Protein AF-A0A0A8E3D6-F1 (afdb_monomer_lite)

Radius of gyration: 15.27 Å; chains: 1; bounding box: 38×36×38 Å

pLDDT: mean 89.7, std 14.02, range [37.25, 98.75]

Organism: NCBI:txid594679

Sequence (138 aa):
MLYDSGSADEALEEAKQKINKEFYGNPNYGCPRASIKDAKKVVSDFKKLPVTDEHIIDLMLCYIDELLGFIRRYGIGYDTNYPDSCSSMFESAVKLIQKNQLYHSYENVLKKLLRKADDSYVEDIEFIYDEYFGGKRL

Structure (mmCIF, N/CA/C/O backbone):
data_AF-A0A0A8E3D6-F1
#
_entry.id   AF-A0A0A8E3D6-F1
#
loop_
_atom_site.group_PDB
_atom_site.id
_atom_site.type_symbol
_atom_site.label_atom_id
_atom_site.label_alt_id
_atom_site.label_comp_id
_atom_site.label_asym_id
_atom_site.label_entity_id
_atom_site.label_seq_id
_atom_site.pdbx_PDB_ins_code
_atom_site.Cartn_x
_atom_site.Cartn_y
_atom_site.Cartn_z
_atom_site.occupancy
_atom_site.B_iso_or_equiv
_atom_site.auth_seq_id
_atom_site.auth_comp_id
_atom_site.auth_asym_id
_atom_site.auth_atom_id
_atom_site.pdbx_PDB_model_num
ATOM 1 N N . MET A 1 1 ? -16.066 15.491 20.211 1.00 42.00 1 MET A N 1
ATOM 2 C CA . MET A 1 1 ? -14.800 16.090 19.745 1.00 42.00 1 MET A CA 1
ATOM 3 C C . MET A 1 1 ? -14.702 15.735 18.272 1.00 42.00 1 MET A C 1
ATOM 5 O O . MET A 1 1 ? -14.458 14.580 17.960 1.00 42.00 1 MET A O 1
ATOM 9 N N . LEU A 1 2 ? -15.100 16.660 17.395 1.00 41.53 2 LEU A N 1
ATOM 10 C CA . LEU A 1 2 ? -15.065 16.474 15.944 1.00 41.53 2 LEU A CA 1
ATOM 11 C C . LEU A 1 2 ? -13.600 16.620 15.533 1.00 41.53 2 LEU A C 1
ATOM 13 O O . LEU A 1 2 ? -13.096 17.739 15.494 1.00 41.53 2 LEU A O 1
ATOM 17 N N . TYR A 1 3 ? -12.892 15.504 15.366 1.00 49.84 3 TYR A N 1
ATOM 18 C CA . TYR A 1 3 ? -11.594 15.557 14.705 1.00 49.84 3 TYR A CA 1
ATOM 19 C C . TYR A 1 3 ? -11.834 16.003 13.265 1.00 49.84 3 TYR A C 1
ATOM 21 O O . TYR A 1 3 ? -12.772 15.543 12.617 1.00 49.84 3 TYR A O 1
ATOM 29 N N . ASP A 1 4 ? -11.028 16.964 12.838 1.00 57.59 4 ASP A N 1
ATOM 30 C CA . ASP A 1 4 ? -11.065 17.605 11.534 1.00 57.59 4 ASP A CA 1
ATOM 31 C C . ASP A 1 4 ? -10.815 16.567 10.431 1.00 57.59 4 ASP A C 1
ATOM 33 O O . ASP A 1 4 ? -9.674 16.277 10.075 1.00 57.59 4 ASP A O 1
ATOM 37 N N . SER A 1 5 ? -11.889 15.950 9.932 1.00 55.81 5 SER A N 1
ATOM 38 C CA . SER A 1 5 ? -11.827 14.966 8.848 1.00 55.81 5 SER A CA 1
ATOM 39 C C . SER A 1 5 ? -11.203 15.562 7.583 1.00 55.81 5 SER A C 1
ATOM 41 O O . SER A 1 5 ? -10.553 14.838 6.839 1.00 55.81 5 SER A O 1
ATOM 43 N N . GLY A 1 6 ? -11.303 16.887 7.394 1.00 65.75 6 GLY A N 1
ATOM 44 C CA . GLY A 1 6 ? -10.650 17.594 6.292 1.00 65.75 6 GLY A CA 1
ATOM 45 C C . GLY A 1 6 ? -9.125 17.490 6.343 1.00 65.75 6 GLY A C 1
ATOM 46 O O . GLY A 1 6 ? -8.497 17.221 5.325 1.00 65.75 6 GLY A O 1
ATOM 47 N N . SER A 1 7 ? -8.521 17.587 7.531 1.00 86.00 7 SER A N 1
ATOM 48 C CA . SER A 1 7 ? -7.062 17.502 7.676 1.00 86.00 7 SER A CA 1
ATOM 49 C C . SER A 1 7 ? -6.503 16.098 7.401 1.00 86.00 7 SER A C 1
ATOM 51 O O . SER A 1 7 ? -5.393 15.976 6.879 1.00 86.00 7 SER A O 1
ATOM 53 N N . ALA A 1 8 ? -7.246 15.035 7.732 1.00 91.31 8 ALA A N 1
ATOM 54 C CA . ALA A 1 8 ? -6.806 13.656 7.501 1.00 91.31 8 ALA A CA 1
ATOM 55 C C . ALA A 1 8 ? -6.891 13.260 6.017 1.00 91.31 8 ALA A C 1
ATOM 57 O O . ALA A 1 8 ? -5.945 12.662 5.495 1.00 91.31 8 ALA A O 1
ATOM 58 N N . ASP A 1 9 ? -7.975 13.645 5.339 1.00 94.19 9 ASP A N 1
ATOM 59 C CA . ASP A 1 9 ? -8.157 13.421 3.902 1.00 94.19 9 ASP A CA 1
ATOM 60 C C . ASP A 1 9 ? -7.120 14.204 3.078 1.00 94.19 9 ASP A C 1
ATOM 62 O O . ASP A 1 9 ? -6.496 13.655 2.168 1.00 94.19 9 ASP A O 1
ATOM 66 N N . GLU A 1 10 ? -6.847 15.464 3.435 1.00 94.94 10 GLU A N 1
ATOM 67 C CA . GLU A 1 10 ? -5.788 16.261 2.800 1.00 94.94 10 GLU A CA 1
ATOM 68 C C . GLU A 1 10 ? -4.403 15.625 2.990 1.00 94.94 10 GLU A C 1
ATOM 70 O O . GLU A 1 10 ? -3.641 15.472 2.029 1.00 94.94 10 GLU A O 1
ATOM 75 N N . ALA A 1 11 ? -4.084 15.183 4.212 1.00 96.25 11 ALA A N 1
ATOM 76 C CA . ALA A 1 11 ? -2.826 14.499 4.496 1.00 96.25 11 ALA A CA 1
ATOM 77 C C . ALA 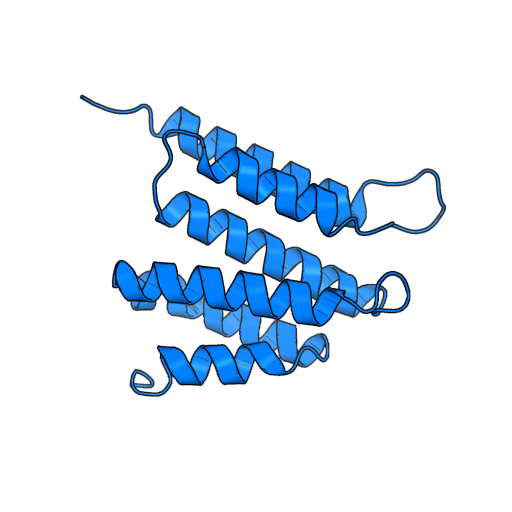A 1 11 ? -2.692 13.181 3.713 1.00 96.25 11 ALA A C 1
ATOM 79 O O . ALA A 1 11 ? -1.587 12.828 3.285 1.00 96.25 11 ALA A O 1
ATOM 80 N N . LEU A 1 12 ? -3.798 12.454 3.522 1.00 97.81 12 LEU A N 1
ATOM 81 C CA . LEU A 1 12 ? -3.836 11.226 2.733 1.00 97.81 12 LEU A CA 1
ATOM 82 C C . LEU A 1 12 ? -3.517 11.516 1.264 1.00 97.81 12 LEU A C 1
ATOM 84 O O . LEU A 1 12 ? -2.650 10.857 0.687 1.00 97.81 12 LEU A O 1
ATOM 88 N N . GLU A 1 13 ? -4.160 12.517 0.668 1.00 97.69 13 GLU A N 1
ATOM 89 C CA . GLU A 1 13 ? -3.915 12.888 -0.728 1.00 97.69 13 GLU A CA 1
ATOM 90 C C . GLU A 1 13 ? -2.482 13.386 -0.950 1.00 97.69 13 GLU A C 1
ATOM 92 O O . GLU A 1 13 ? -1.819 12.979 -1.910 1.00 97.69 13 GLU A O 1
ATOM 97 N N . GLU A 1 14 ? -1.930 14.172 -0.025 1.00 96.75 14 GLU A N 1
ATOM 98 C CA . GLU A 1 14 ? -0.512 14.531 -0.071 1.00 96.75 14 GLU A CA 1
ATOM 99 C C . GLU A 1 14 ? 0.411 13.308 0.006 1.00 96.75 14 GLU A C 1
ATOM 101 O O . GLU A 1 14 ? 1.437 13.250 -0.681 1.00 96.75 14 GLU A O 1
ATOM 106 N N . ALA A 1 15 ? 0.090 12.338 0.864 1.00 98.00 15 ALA A N 1
ATOM 107 C CA . ALA A 1 15 ? 0.881 11.125 1.016 1.00 98.00 15 ALA A CA 1
ATOM 108 C C . ALA A 1 15 ? 0.835 10.264 -0.257 1.00 98.00 15 ALA A C 1
ATOM 110 O O . ALA A 1 15 ? 1.887 9.806 -0.713 1.00 98.00 15 ALA A O 1
ATOM 111 N N . LYS A 1 16 ? -0.336 10.119 -0.892 1.00 98.06 16 LYS A N 1
ATOM 112 C CA . LYS A 1 16 ? -0.487 9.444 -2.194 1.00 98.06 16 LYS A CA 1
ATOM 113 C C . LYS A 1 16 ? 0.355 10.125 -3.276 1.00 98.06 16 LYS A C 1
ATOM 115 O O . LYS A 1 16 ? 1.093 9.458 -4.001 1.00 98.06 16 LYS A O 1
ATOM 120 N N . GLN A 1 17 ? 0.339 11.459 -3.337 1.00 95.94 17 GLN A N 1
ATOM 121 C CA . GLN A 1 17 ? 1.177 12.214 -4.277 1.00 95.94 17 GLN A CA 1
ATOM 122 C C . GLN A 1 17 ? 2.676 12.020 -4.023 1.00 95.94 17 GLN A C 1
ATOM 124 O O . GLN A 1 17 ? 3.453 11.934 -4.975 1.00 95.94 17 GLN A O 1
ATOM 129 N N . LYS A 1 18 ? 3.105 11.958 -2.755 1.00 95.12 18 LYS A N 1
ATOM 130 C CA . LYS A 1 18 ? 4.505 11.673 -2.398 1.00 95.12 18 LYS A CA 1
ATOM 131 C C . LYS A 1 18 ? 4.903 10.278 -2.886 1.00 95.12 18 LYS A C 1
ATOM 133 O O . LYS A 1 18 ? 5.909 10.165 -3.573 1.00 95.12 18 LYS A O 1
ATOM 138 N N . ILE A 1 19 ? 4.080 9.253 -2.646 1.00 95.88 19 ILE A N 1
ATOM 139 C CA . ILE A 1 19 ? 4.310 7.889 -3.158 1.00 95.88 19 ILE A CA 1
ATOM 140 C C . ILE A 1 19 ? 4.441 7.877 -4.685 1.00 95.88 19 ILE A C 1
ATOM 142 O O . ILE A 1 19 ? 5.402 7.318 -5.210 1.00 95.88 19 ILE A O 1
ATOM 146 N N . ASN A 1 20 ? 3.525 8.530 -5.405 1.00 93.50 20 ASN A N 1
ATOM 147 C CA . ASN A 1 20 ? 3.600 8.617 -6.863 1.00 93.50 20 ASN A CA 1
ATOM 148 C C . ASN A 1 20 ? 4.920 9.269 -7.326 1.00 93.50 20 ASN A C 1
ATOM 150 O O . ASN A 1 20 ? 5.596 8.754 -8.219 1.00 93.50 20 ASN A O 1
ATOM 154 N N . LYS A 1 21 ? 5.354 10.355 -6.674 1.00 91.25 21 LYS A N 1
ATOM 155 C CA . LYS A 1 21 ? 6.638 11.011 -6.974 1.00 91.25 21 LYS A CA 1
ATOM 156 C C . LYS A 1 21 ? 7.842 10.105 -6.717 1.00 91.25 21 LYS A C 1
ATOM 158 O O . LYS A 1 21 ? 8.767 10.132 -7.523 1.00 91.25 21 LYS A O 1
ATOM 163 N N . GLU A 1 22 ? 7.826 9.280 -5.673 1.00 91.12 22 GLU A N 1
ATOM 164 C CA . GLU A 1 22 ? 8.908 8.314 -5.422 1.00 91.12 22 GLU A CA 1
ATOM 165 C C . GLU A 1 22 ? 9.024 7.248 -6.521 1.00 91.12 22 GLU A C 1
ATOM 167 O O . GLU A 1 22 ? 10.107 6.704 -6.743 1.00 91.12 22 GLU A O 1
ATOM 172 N N . PHE A 1 23 ? 7.932 6.956 -7.234 1.00 88.81 23 PHE A N 1
ATOM 173 C CA . PHE A 1 23 ? 7.924 5.993 -8.336 1.00 88.81 23 PHE A CA 1
ATOM 174 C C . PHE A 1 23 ? 8.171 6.618 -9.714 1.00 88.81 23 PHE A C 1
ATOM 176 O O . PHE A 1 23 ? 8.796 5.973 -10.551 1.00 88.81 23 PHE A O 1
ATOM 183 N N . TYR A 1 24 ? 7.732 7.856 -9.969 1.00 87.06 24 TYR A N 1
ATOM 184 C CA . TYR A 1 24 ? 7.755 8.455 -11.318 1.00 87.06 24 TYR A CA 1
ATOM 185 C C . TYR A 1 24 ? 8.436 9.828 -11.410 1.00 87.06 24 TYR A C 1
ATOM 187 O O . TYR A 1 24 ? 8.678 10.327 -12.507 1.00 87.06 24 TYR A O 1
ATOM 195 N N . GLY A 1 25 ? 8.742 10.464 -10.282 1.00 74.69 25 GLY A N 1
ATOM 196 C CA . GLY A 1 25 ? 9.050 11.891 -10.189 1.00 74.69 25 GLY A CA 1
ATOM 197 C C . GLY A 1 25 ? 10.506 12.295 -10.409 1.00 74.69 25 GLY A C 1
ATOM 198 O O . GLY A 1 25 ? 10.837 13.435 -10.098 1.00 74.69 25 GLY A O 1
ATOM 199 N N . ASN A 1 26 ? 11.384 11.423 -10.923 1.00 65.75 26 ASN A N 1
ATOM 200 C CA . ASN A 1 26 ? 12.788 11.782 -11.155 1.00 65.75 26 ASN A CA 1
ATOM 201 C C . ASN A 1 26 ? 13.115 12.005 -12.647 1.00 65.75 26 ASN A C 1
ATOM 203 O O . ASN A 1 26 ? 13.567 11.079 -13.324 1.00 65.75 26 ASN A O 1
ATOM 207 N N . PRO A 1 27 ? 12.928 13.232 -13.172 1.00 56.47 27 PRO A N 1
ATOM 208 C CA . PRO A 1 27 ? 13.236 13.564 -14.562 1.00 56.47 27 PRO A CA 1
ATOM 209 C C . PRO A 1 27 ? 14.743 13.654 -14.849 1.00 56.47 27 PRO A C 1
ATOM 211 O O . PRO A 1 27 ? 15.142 13.626 -16.010 1.00 56.47 27 PRO A O 1
ATOM 214 N N . ASN A 1 28 ? 15.595 13.739 -13.819 1.00 54.06 28 ASN A N 1
ATOM 215 C CA . ASN A 1 28 ? 17.019 14.051 -13.984 1.00 54.06 28 ASN A CA 1
ATOM 216 C C . ASN A 1 28 ? 17.876 12.864 -14.449 1.00 54.06 28 ASN A C 1
ATOM 218 O O . ASN A 1 28 ? 19.018 13.072 -14.847 1.00 54.06 28 ASN A O 1
ATOM 222 N N . TYR A 1 29 ? 17.352 11.635 -14.422 1.00 54.00 29 TYR A N 1
ATOM 223 C CA . TYR A 1 29 ? 18.130 10.434 -14.760 1.00 54.00 29 TYR A CA 1
ATOM 224 C C . TYR A 1 29 ? 17.689 9.733 -16.048 1.00 54.00 29 TYR A C 1
ATOM 226 O O . TYR A 1 29 ? 18.161 8.635 -16.328 1.00 54.00 29 TYR A O 1
ATOM 234 N N . GLY A 1 30 ? 16.781 10.317 -16.839 1.00 55.50 30 GLY A N 1
ATOM 235 C CA . GLY A 1 30 ? 16.267 9.684 -18.067 1.00 55.50 30 GLY A CA 1
ATOM 236 C C . GLY A 1 30 ? 15.495 8.370 -17.840 1.00 55.50 30 GLY A C 1
ATOM 237 O O . GLY A 1 30 ? 14.976 7.792 -18.790 1.00 55.50 30 GLY A O 1
ATOM 238 N N . CYS A 1 31 ? 15.388 7.915 -16.588 1.00 57.16 31 CYS A N 1
ATOM 239 C CA . CYS A 1 31 ? 14.606 6.778 -16.128 1.00 57.16 31 CYS A CA 1
ATOM 240 C C . CYS A 1 31 ? 14.096 7.049 -14.708 1.00 57.16 31 CYS A C 1
ATOM 242 O O . CYS A 1 31 ? 14.856 7.550 -13.872 1.00 57.16 31 CYS A O 1
ATOM 244 N N . PRO A 1 32 ? 12.837 6.699 -14.407 1.00 67.31 32 PRO A N 1
ATOM 245 C CA . PRO A 1 32 ? 12.323 6.793 -13.054 1.00 67.31 32 PRO A CA 1
ATOM 246 C C . PRO A 1 32 ? 13.034 5.770 -12.160 1.00 67.31 32 PRO A C 1
ATOM 248 O O . PRO A 1 32 ? 13.101 4.585 -12.478 1.00 67.31 32 PRO A O 1
ATOM 251 N N . ARG A 1 33 ? 13.584 6.229 -11.032 1.00 67.50 33 ARG A N 1
ATOM 252 C CA . ARG A 1 33 ? 14.138 5.347 -10.001 1.00 67.50 33 ARG A CA 1
ATOM 253 C C . ARG A 1 33 ? 13.111 5.204 -8.890 1.00 67.50 33 ARG A C 1
ATOM 255 O O . ARG A 1 33 ? 13.068 6.039 -7.996 1.00 67.50 33 ARG A O 1
ATOM 262 N N . ALA A 1 34 ? 12.321 4.139 -8.960 1.00 75.94 34 ALA A N 1
ATOM 263 C CA . ALA A 1 34 ? 11.397 3.760 -7.905 1.00 75.94 34 ALA A CA 1
ATOM 264 C C . ALA A 1 34 ? 12.144 3.508 -6.586 1.00 75.94 34 ALA A C 1
ATOM 266 O O . ALA A 1 34 ? 12.877 2.521 -6.463 1.00 75.94 34 ALA A O 1
ATOM 267 N N . SER A 1 35 ? 11.959 4.389 -5.599 1.00 87.69 35 SER A N 1
ATOM 268 C CA . SER A 1 35 ? 12.510 4.207 -4.252 1.00 87.69 35 SER A CA 1
ATOM 269 C C . SER A 1 35 ? 11.493 3.520 -3.340 1.00 87.69 35 SER A C 1
ATOM 271 O O . SER A 1 35 ? 10.661 4.169 -2.703 1.00 87.69 35 SER A O 1
ATOM 273 N N . ILE A 1 36 ? 11.580 2.186 -3.214 1.00 91.62 36 ILE A N 1
ATOM 274 C CA . ILE A 1 36 ? 10.771 1.425 -2.238 1.00 91.62 36 ILE A CA 1
ATOM 275 C C . ILE A 1 36 ? 10.943 2.000 -0.833 1.00 91.62 36 ILE A C 1
ATOM 277 O O . ILE A 1 36 ? 9.974 2.100 -0.081 1.00 91.62 36 ILE A O 1
ATOM 281 N N . LYS A 1 37 ? 12.184 2.338 -0.468 1.00 92.88 37 LYS A N 1
ATOM 282 C CA . LYS A 1 37 ? 12.538 2.811 0.869 1.00 92.88 37 LYS A CA 1
ATOM 283 C C . LYS A 1 37 ? 11.800 4.102 1.206 1.00 92.88 37 LYS A C 1
ATOM 285 O O . LYS A 1 37 ? 11.197 4.187 2.275 1.00 92.88 37 LYS A O 1
ATOM 290 N N . ASP A 1 38 ? 11.830 5.075 0.303 1.00 93.38 38 ASP A N 1
ATOM 291 C CA . ASP A 1 38 ? 11.230 6.384 0.554 1.00 93.38 38 ASP A CA 1
ATOM 292 C C . ASP A 1 38 ? 9.702 6.302 0.486 1.00 93.38 38 ASP A C 1
ATOM 294 O O . ASP A 1 38 ? 9.022 6.798 1.384 1.00 93.38 38 ASP A O 1
ATOM 298 N N . ALA A 1 39 ? 9.148 5.531 -0.454 1.00 95.25 39 ALA A N 1
ATOM 299 C CA . ALA A 1 39 ? 7.710 5.274 -0.507 1.00 95.25 39 ALA A CA 1
ATOM 300 C C . ALA A 1 39 ? 7.192 4.543 0.756 1.00 95.25 39 ALA A C 1
ATOM 302 O O . ALA A 1 39 ? 6.162 4.919 1.319 1.00 95.25 39 ALA A O 1
ATOM 303 N N . LYS A 1 40 ? 7.930 3.557 1.293 1.00 96.50 40 LYS A N 1
ATOM 304 C CA . LYS A 1 40 ? 7.608 2.912 2.586 1.00 96.50 40 LYS A CA 1
ATOM 305 C C . LYS A 1 40 ? 7.72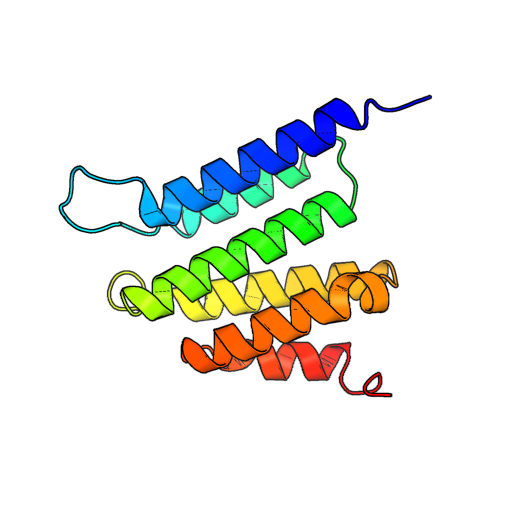0 3.872 3.767 1.00 96.50 40 LYS A C 1
ATOM 307 O O . LYS A 1 40 ? 6.960 3.755 4.735 1.00 96.50 40 LYS A O 1
ATOM 312 N N . LYS A 1 41 ? 8.663 4.815 3.711 1.00 97.00 41 LYS A N 1
ATOM 313 C CA . LYS A 1 41 ? 8.817 5.851 4.733 1.00 97.00 41 LYS A CA 1
ATOM 314 C C . LYS A 1 41 ? 7.599 6.771 4.765 1.00 97.00 41 LYS A C 1
ATOM 316 O O . LYS A 1 41 ? 7.125 7.057 5.859 1.00 97.00 41 LYS A O 1
ATOM 321 N N . VAL A 1 42 ? 7.045 7.148 3.608 1.00 97.94 42 VAL A N 1
ATOM 322 C CA . VAL A 1 42 ? 5.792 7.924 3.531 1.00 97.94 42 VAL A CA 1
ATOM 323 C C . VAL A 1 42 ? 4.664 7.205 4.276 1.00 97.94 42 VAL A C 1
ATOM 325 O O . VAL A 1 42 ? 4.049 7.800 5.158 1.00 97.94 42 VAL A O 1
ATOM 328 N N . VAL A 1 43 ? 4.451 5.910 4.011 1.00 98.12 43 VAL A N 1
ATOM 329 C CA . VAL A 1 43 ? 3.441 5.102 4.725 1.00 98.12 43 VAL A CA 1
ATOM 330 C C . VAL A 1 43 ? 3.716 5.062 6.233 1.00 98.12 43 VAL A C 1
ATOM 332 O O . VAL A 1 43 ? 2.808 5.228 7.046 1.00 98.12 43 VAL A O 1
ATOM 335 N N . SER A 1 44 ? 4.972 4.845 6.624 1.00 97.88 44 SER A N 1
ATOM 336 C CA . SER A 1 44 ? 5.365 4.726 8.034 1.00 97.88 44 SER A CA 1
ATOM 337 C C . SER A 1 44 ? 5.208 6.033 8.812 1.00 97.88 44 SER A C 1
ATOM 339 O O . SER A 1 44 ? 4.875 6.001 9.994 1.00 97.88 44 SER A O 1
ATOM 341 N N . ASP A 1 45 ? 5.457 7.175 8.175 1.00 97.75 45 ASP A N 1
ATOM 342 C CA . ASP A 1 45 ? 5.258 8.486 8.788 1.00 97.75 45 ASP A CA 1
ATOM 343 C C . ASP A 1 45 ? 3.779 8.865 8.841 1.00 97.75 45 ASP A C 1
ATOM 345 O O . ASP A 1 45 ? 3.330 9.379 9.863 1.00 97.75 45 ASP A O 1
ATOM 349 N N . PHE A 1 46 ? 3.006 8.539 7.802 1.00 97.50 46 PHE A N 1
ATOM 350 C CA . PHE A 1 46 ? 1.562 8.772 7.776 1.00 97.50 46 PHE A CA 1
ATOM 351 C C . PHE A 1 46 ? 0.836 8.046 8.916 1.00 97.50 46 PHE A C 1
ATOM 353 O O . PHE A 1 46 ? 0.001 8.638 9.592 1.00 97.50 46 PHE A O 1
ATOM 360 N N . LYS A 1 47 ? 1.236 6.804 9.225 1.00 96.25 47 LYS A N 1
ATOM 361 C CA . LYS A 1 47 ? 0.711 6.021 10.362 1.00 96.25 47 LYS A CA 1
ATOM 362 C C . LYS A 1 47 ? 0.894 6.683 11.738 1.00 96.25 47 LYS A C 1
ATOM 364 O O . LYS A 1 47 ? 0.286 6.231 12.701 1.00 96.25 47 LYS A O 1
ATOM 369 N N . LYS A 1 48 ? 1.755 7.700 11.864 1.00 95.56 48 LYS A N 1
ATOM 370 C CA . LYS A 1 48 ? 1.991 8.432 13.125 1.00 95.56 48 LYS A CA 1
ATOM 371 C C . LYS A 1 48 ? 1.037 9.615 13.310 1.00 95.56 48 LYS A C 1
ATOM 373 O O . LYS A 1 48 ? 1.018 10.208 14.386 1.00 95.56 48 LYS A O 1
ATOM 378 N N . LEU A 1 49 ? 0.308 9.994 12.263 1.00 94.69 49 LEU A N 1
ATOM 379 C CA . LEU A 1 49 ? -0.668 11.077 12.293 1.00 94.69 49 LEU A CA 1
ATOM 380 C C . LEU A 1 49 ? -1.967 10.612 12.977 1.00 94.69 49 LEU A C 1
ATOM 382 O O . LEU A 1 49 ? -2.211 9.407 13.066 1.00 94.69 49 LEU A O 1
ATOM 386 N N . PRO A 1 50 ? -2.820 11.535 13.459 1.00 94.06 50 PRO A N 1
ATOM 387 C CA . PRO A 1 50 ? -4.134 11.199 14.006 1.00 94.06 50 PRO A CA 1
ATOM 388 C C . PRO A 1 50 ? -5.127 10.833 12.883 1.00 94.06 50 PRO A C 1
ATOM 390 O O . PRO A 1 50 ? -6.069 11.572 12.611 1.00 94.06 50 PRO A O 1
ATOM 393 N N . VAL A 1 51 ? -4.894 9.705 12.211 1.00 95.12 51 VAL A N 1
ATOM 394 C CA . VAL A 1 51 ? -5.682 9.187 11.078 1.00 95.12 51 VAL A CA 1
ATOM 395 C C . VAL A 1 51 ? -6.364 7.868 11.447 1.00 95.12 51 VAL A C 1
ATOM 397 O O . VAL A 1 51 ? -5.981 7.222 12.423 1.00 95.12 51 VAL A O 1
ATOM 400 N N . THR A 1 52 ? -7.384 7.460 10.689 1.00 96.62 52 THR A N 1
ATOM 401 C CA . THR A 1 52 ? -8.069 6.175 10.922 1.00 96.62 52 THR A CA 1
ATOM 402 C C . THR A 1 52 ? -7.366 5.015 10.214 1.00 96.62 52 THR A C 1
ATOM 404 O O . THR A 1 52 ? -6.547 5.220 9.313 1.00 96.62 52 THR A O 1
ATOM 407 N N . ASP A 1 53 ? -7.717 3.782 10.589 1.00 97.38 53 ASP A N 1
ATOM 408 C CA . ASP A 1 53 ? -7.209 2.580 9.923 1.00 97.38 53 ASP A CA 1
ATOM 409 C C . ASP A 1 53 ? -7.595 2.551 8.431 1.00 97.38 53 ASP A C 1
ATOM 411 O O . ASP A 1 53 ? -6.793 2.110 7.614 1.00 97.38 53 ASP A O 1
ATOM 415 N N . GLU A 1 54 ? -8.763 3.072 8.045 1.00 97.94 54 GLU A N 1
ATOM 416 C CA . GLU A 1 54 ? -9.184 3.220 6.644 1.00 97.94 54 GLU A CA 1
ATOM 417 C C . GLU A 1 54 ? -8.235 4.114 5.841 1.00 97.94 54 GLU A C 1
ATOM 419 O O . GLU A 1 54 ? -7.778 3.699 4.780 1.00 97.94 54 GLU A O 1
ATOM 424 N N . HIS A 1 55 ? -7.847 5.280 6.370 1.00 98.31 55 HIS A N 1
ATOM 425 C CA . HIS A 1 55 ? -6.865 6.147 5.705 1.00 98.31 55 HIS A CA 1
ATOM 426 C C . HIS A 1 55 ? -5.524 5.425 5.505 1.00 98.31 55 HIS A C 1
ATOM 428 O O . HIS A 1 55 ? -4.859 5.570 4.477 1.00 98.31 55 HIS A O 1
ATOM 434 N N . ILE A 1 56 ? -5.107 4.634 6.499 1.00 98.56 56 ILE A N 1
ATOM 435 C CA . ILE A 1 56 ? -3.878 3.841 6.425 1.00 98.56 56 ILE A CA 1
ATOM 436 C C . ILE A 1 56 ? -4.006 2.748 5.356 1.00 98.56 56 ILE A C 1
ATOM 438 O O . ILE A 1 56 ? -3.075 2.573 4.565 1.00 98.56 56 ILE A O 1
ATOM 442 N N . ILE A 1 57 ? -5.134 2.031 5.315 1.00 98.69 57 ILE A N 1
ATOM 443 C CA . ILE A 1 57 ? -5.424 1.015 4.294 1.00 98.69 57 ILE A CA 1
ATOM 444 C C . ILE A 1 57 ? -5.371 1.658 2.908 1.00 98.69 57 ILE A C 1
ATOM 446 O O . ILE A 1 57 ? -4.634 1.168 2.056 1.00 98.69 57 ILE A O 1
ATOM 450 N N . ASP A 1 58 ? -6.059 2.779 2.696 1.00 98.62 58 ASP A N 1
ATOM 451 C CA . ASP A 1 58 ? -6.084 3.489 1.415 1.00 98.62 58 ASP A CA 1
ATOM 452 C C . ASP A 1 58 ? -4.685 3.871 0.930 1.00 98.62 58 ASP A C 1
ATOM 454 O O . ASP A 1 58 ? -4.351 3.681 -0.245 1.00 98.62 58 ASP A O 1
ATOM 458 N N . LEU A 1 59 ? -3.829 4.365 1.827 1.00 98.69 59 LEU A N 1
ATOM 459 C CA . LEU A 1 59 ? -2.456 4.706 1.469 1.00 98.69 59 LEU A CA 1
ATOM 460 C C . LEU A 1 59 ? -1.622 3.462 1.126 1.00 98.69 59 LEU A C 1
ATOM 462 O O . LEU A 1 59 ? -0.820 3.492 0.191 1.00 98.69 59 LEU A O 1
ATOM 466 N N . MET A 1 60 ? -1.809 2.359 1.855 1.00 98.75 60 MET A N 1
ATOM 467 C CA . MET A 1 60 ? -1.121 1.091 1.587 1.00 98.75 60 MET A CA 1
ATOM 468 C C . MET A 1 60 ? -1.573 0.468 0.261 1.00 98.75 60 MET A C 1
ATOM 470 O O . MET A 1 60 ? -0.736 -0.012 -0.502 1.00 98.75 60 MET A O 1
ATOM 474 N N . LEU A 1 61 ? -2.867 0.520 -0.058 1.00 98.69 61 LEU A N 1
ATOM 475 C CA . LEU A 1 61 ? -3.395 0.062 -1.344 1.00 98.69 61 LEU A CA 1
ATOM 476 C C . LEU A 1 61 ? -2.933 0.964 -2.498 1.00 98.69 61 LEU A C 1
ATOM 478 O O . LEU A 1 61 ? -2.618 0.451 -3.570 1.00 98.69 61 LEU A O 1
ATOM 482 N N . CYS A 1 62 ? -2.803 2.277 -2.277 1.00 98.44 62 CYS A N 1
ATOM 483 C CA . CYS A 1 62 ? -2.202 3.195 -3.249 1.00 98.44 62 CYS A CA 1
ATOM 484 C C . CYS A 1 62 ? -0.725 2.867 -3.513 1.00 98.44 62 CYS A C 1
ATOM 486 O O . CYS A 1 62 ? -0.328 2.771 -4.672 1.00 98.44 62 CYS A O 1
ATOM 488 N N . TYR A 1 63 ? 0.070 2.617 -2.466 1.00 98.38 63 TYR A N 1
ATOM 489 C CA . TYR A 1 63 ? 1.455 2.147 -2.605 1.00 98.38 63 TYR A CA 1
ATOM 490 C C . TYR A 1 63 ? 1.554 0.925 -3.525 1.00 98.38 63 TYR A C 1
ATOM 492 O O . TYR A 1 63 ? 2.402 0.880 -4.416 1.00 98.38 63 TYR A O 1
ATOM 500 N N . ILE A 1 64 ? 0.676 -0.057 -3.313 1.00 98.06 64 ILE A N 1
ATOM 501 C CA . ILE A 1 64 ? 0.634 -1.302 -4.085 1.00 98.06 64 ILE A CA 1
ATOM 502 C C . ILE A 1 64 ? 0.227 -1.023 -5.534 1.00 98.06 64 ILE A C 1
ATOM 504 O O . ILE A 1 64 ? 0.910 -1.488 -6.444 1.00 98.06 64 ILE A O 1
ATOM 508 N N . ASP A 1 65 ? -0.840 -0.246 -5.761 1.00 98.06 65 ASP A N 1
ATOM 509 C CA . ASP A 1 65 ? -1.303 0.098 -7.114 1.00 98.06 65 ASP A CA 1
ATOM 510 C C . ASP A 1 65 ? -0.180 0.789 -7.905 1.00 98.06 65 ASP A C 1
ATOM 512 O O . ASP A 1 65 ? 0.105 0.414 -9.047 1.00 98.06 65 ASP A O 1
ATOM 516 N N . GLU A 1 66 ? 0.517 1.749 -7.295 1.00 96.25 66 GLU A N 1
ATOM 517 C CA . GLU A 1 66 ? 1.611 2.471 -7.948 1.00 96.25 66 GLU A CA 1
ATOM 518 C C . GLU A 1 66 ? 2.817 1.574 -8.239 1.00 96.25 66 GLU A C 1
ATOM 520 O O . GLU A 1 66 ? 3.347 1.612 -9.352 1.00 96.25 66 GLU A O 1
ATOM 525 N N . LEU A 1 67 ? 3.205 0.714 -7.293 1.00 95.69 67 LEU A N 1
ATOM 526 C CA . LEU A 1 67 ? 4.319 -0.215 -7.472 1.00 95.69 67 LEU A CA 1
ATOM 527 C C . LEU A 1 67 ? 4.035 -1.252 -8.567 1.00 95.69 67 LEU A C 1
ATOM 529 O O . LEU A 1 67 ? 4.878 -1.467 -9.435 1.00 95.69 67 LEU A O 1
ATOM 533 N N . LEU A 1 68 ? 2.839 -1.843 -8.593 1.00 96.44 68 LEU A N 1
ATOM 534 C CA . LEU A 1 68 ? 2.428 -2.754 -9.668 1.00 96.44 68 LEU A CA 1
ATOM 535 C C . LEU A 1 68 ? 2.426 -2.041 -11.027 1.00 96.44 68 LEU A C 1
ATOM 537 O O . LEU A 1 68 ? 2.916 -2.568 -12.021 1.00 96.44 68 LEU A O 1
ATOM 541 N N . GLY A 1 69 ? 1.932 -0.798 -11.073 1.00 95.12 69 GLY A N 1
ATOM 542 C CA . GLY A 1 69 ? 1.982 0.026 -12.285 1.00 95.12 69 GLY A CA 1
ATOM 543 C C . GLY A 1 69 ? 3.409 0.271 -12.775 1.00 95.12 69 GLY A C 1
ATOM 544 O O . GLY A 1 69 ? 3.671 0.190 -13.979 1.00 95.12 69 GLY A O 1
ATOM 545 N N . PHE A 1 70 ? 4.331 0.514 -11.845 1.00 93.25 70 PHE A N 1
ATOM 546 C CA . PHE A 1 70 ? 5.745 0.690 -12.139 1.00 93.25 70 PHE A CA 1
ATOM 547 C C . PHE A 1 70 ? 6.366 -0.598 -12.692 1.00 93.25 70 PHE A C 1
ATOM 549 O O . PHE A 1 70 ? 6.960 -0.558 -13.770 1.00 93.25 70 PHE A O 1
ATOM 556 N N . ILE A 1 71 ? 6.177 -1.738 -12.015 1.00 93.50 71 ILE A N 1
ATOM 557 C CA . ILE A 1 71 ? 6.700 -3.047 -12.444 1.00 93.50 71 ILE A CA 1
ATOM 558 C C . ILE A 1 71 ? 6.173 -3.402 -13.834 1.00 93.50 71 ILE A C 1
ATOM 560 O O . ILE A 1 71 ? 6.952 -3.748 -14.717 1.00 93.50 71 ILE A O 1
ATOM 564 N N . ARG A 1 72 ? 4.868 -3.248 -14.075 1.00 93.62 72 ARG A N 1
ATOM 565 C CA . ARG A 1 72 ? 4.274 -3.505 -15.392 1.00 93.62 72 ARG A CA 1
ATOM 566 C C . ARG A 1 72 ? 4.915 -2.668 -16.499 1.00 93.62 72 ARG A C 1
ATOM 568 O O . ARG A 1 72 ? 5.048 -3.133 -17.628 1.00 93.62 72 ARG A O 1
ATOM 575 N N . ARG A 1 73 ? 5.262 -1.412 -16.206 1.00 92.06 73 ARG A N 1
ATOM 576 C CA . ARG A 1 73 ? 5.763 -0.462 -17.207 1.00 92.06 73 ARG A CA 1
ATOM 577 C C . ARG A 1 73 ? 7.267 -0.567 -17.446 1.00 92.06 73 ARG A C 1
ATOM 579 O O . ARG A 1 73 ? 7.704 -0.387 -18.579 1.00 92.06 73 ARG A O 1
ATOM 586 N N . TYR A 1 74 ? 8.041 -0.797 -16.393 1.00 89.44 74 TYR A N 1
ATOM 587 C CA . TYR A 1 74 ? 9.503 -0.694 -16.414 1.00 89.44 74 TYR A CA 1
ATOM 588 C C . TYR A 1 74 ? 10.211 -2.003 -16.042 1.00 89.44 74 TYR A C 1
ATOM 590 O O . TYR A 1 74 ? 11.433 -2.094 -16.151 1.00 89.44 74 TYR A O 1
ATOM 598 N N . GLY A 1 75 ? 9.458 -3.022 -15.634 1.00 89.00 75 GLY A N 1
ATOM 599 C CA . GLY A 1 75 ? 9.983 -4.280 -15.123 1.00 89.00 75 GLY A CA 1
ATOM 600 C C . GLY A 1 75 ? 10.617 -4.147 -13.738 1.00 89.00 75 GLY A C 1
ATOM 601 O O . GLY A 1 75 ? 10.589 -3.096 -13.095 1.00 89.00 75 GLY A O 1
ATOM 602 N N . ILE A 1 76 ? 11.231 -5.241 -13.288 1.00 87.62 76 ILE A N 1
ATOM 603 C CA . ILE A 1 76 ? 11.900 -5.338 -11.981 1.00 87.62 76 ILE A CA 1
ATOM 604 C C . ILE A 1 76 ? 13.409 -5.051 -12.025 1.00 87.62 76 ILE A C 1
ATOM 606 O O . ILE A 1 76 ? 14.091 -5.168 -11.015 1.00 87.62 76 ILE A O 1
ATOM 610 N N . GLY A 1 77 ? 13.957 -4.676 -13.186 1.00 83.25 77 GLY A N 1
ATOM 611 C CA . GLY A 1 77 ? 15.409 -4.561 -13.393 1.00 83.25 77 GLY A CA 1
ATOM 612 C C . GLY A 1 77 ? 16.113 -3.501 -12.534 1.00 83.25 77 GLY A C 1
ATOM 613 O O . GLY A 1 77 ? 17.335 -3.528 -12.421 1.00 83.25 77 GLY A O 1
ATOM 614 N N . TYR A 1 78 ? 15.361 -2.581 -11.924 1.00 82.44 78 TYR A N 1
ATOM 615 C CA . TYR A 1 78 ? 15.895 -1.532 -11.048 1.00 82.44 78 TYR A CA 1
ATOM 616 C C . TYR A 1 78 ? 16.027 -1.966 -9.584 1.00 82.44 78 TYR A C 1
A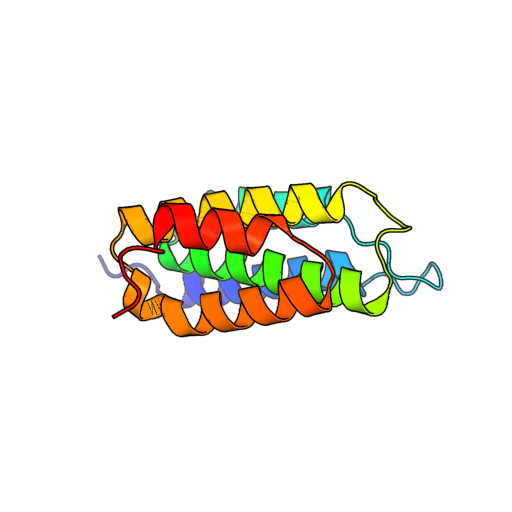TOM 618 O O . TYR A 1 78 ? 16.913 -1.470 -8.887 1.00 82.44 78 TYR A O 1
ATOM 626 N N . ASP A 1 79 ? 15.161 -2.870 -9.123 1.00 87.88 79 ASP A N 1
ATOM 627 C CA . ASP A 1 79 ? 15.187 -3.434 -7.775 1.00 87.88 79 ASP A CA 1
ATOM 628 C C . ASP A 1 79 ? 14.412 -4.758 -7.769 1.00 87.88 79 ASP A C 1
ATOM 630 O O . ASP A 1 79 ? 13.193 -4.800 -7.947 1.00 87.88 79 ASP A O 1
ATOM 634 N N . THR A 1 80 ? 15.115 -5.864 -7.540 1.00 90.31 80 THR A N 1
ATOM 635 C CA . THR A 1 80 ? 14.493 -7.193 -7.493 1.00 90.31 80 THR A CA 1
ATOM 636 C C . THR A 1 80 ? 13.593 -7.380 -6.274 1.00 90.31 80 THR A C 1
ATOM 638 O O . THR A 1 80 ? 12.837 -8.341 -6.242 1.00 90.31 80 THR A O 1
ATOM 641 N N . ASN A 1 81 ? 13.633 -6.473 -5.290 1.00 92.81 81 ASN A N 1
ATOM 642 C CA . ASN A 1 81 ? 12.780 -6.533 -4.101 1.00 92.81 81 ASN A CA 1
ATOM 643 C C . ASN A 1 81 ? 11.374 -5.951 -4.334 1.00 92.81 81 ASN A C 1
ATOM 645 O O . ASN A 1 81 ? 10.579 -5.903 -3.391 1.00 92.81 81 ASN A O 1
ATOM 649 N N . TYR A 1 82 ? 11.046 -5.458 -5.538 1.00 93.81 82 TYR A N 1
ATOM 650 C CA . TYR A 1 82 ? 9.709 -4.921 -5.817 1.00 93.81 82 TYR A CA 1
ATOM 651 C C . TYR A 1 82 ? 8.573 -5.918 -5.511 1.00 93.81 82 TYR A C 1
ATOM 653 O O . TYR A 1 82 ? 7.641 -5.497 -4.819 1.00 93.81 82 TYR A O 1
ATOM 661 N N . PRO A 1 83 ? 8.627 -7.202 -5.926 1.00 94.56 83 PRO A N 1
ATOM 662 C CA . PRO A 1 83 ? 7.583 -8.178 -5.604 1.00 94.56 83 PRO A CA 1
ATOM 663 C C . PRO A 1 83 ? 7.412 -8.374 -4.092 1.00 94.56 83 PRO A C 1
ATOM 665 O O . PRO A 1 83 ? 6.344 -8.074 -3.570 1.00 94.56 83 PRO A O 1
ATOM 668 N N . ASP A 1 84 ? 8.477 -8.713 -3.357 1.00 95.75 84 ASP A N 1
ATOM 669 C CA . ASP A 1 84 ? 8.433 -8.915 -1.896 1.00 95.75 84 ASP A CA 1
ATOM 670 C C . ASP A 1 84 ? 7.891 -7.687 -1.149 1.00 95.75 84 ASP A C 1
ATOM 672 O O . ASP A 1 84 ? 7.141 -7.765 -0.166 1.00 95.75 84 ASP A O 1
ATOM 676 N N . SER A 1 85 ? 8.274 -6.500 -1.619 1.00 96.06 85 SER A N 1
ATOM 677 C CA . SER A 1 85 ? 7.801 -5.235 -1.075 1.00 96.06 85 SER A CA 1
ATOM 678 C C . SER A 1 85 ? 6.306 -5.011 -1.315 1.00 96.06 85 SER A C 1
ATOM 680 O O . SER A 1 85 ? 5.626 -4.455 -0.450 1.00 96.06 85 SER A O 1
ATOM 682 N N . CYS A 1 86 ? 5.805 -5.440 -2.472 1.00 96.31 86 CYS A N 1
ATOM 683 C CA . CYS A 1 86 ? 4.393 -5.423 -2.822 1.00 96.31 86 CYS A CA 1
ATOM 684 C C . CYS A 1 86 ? 3.607 -6.410 -1.942 1.00 96.31 86 CYS A C 1
ATOM 686 O O . CYS A 1 86 ? 2.679 -5.990 -1.245 1.00 96.31 86 CYS A O 1
ATOM 688 N N . SER A 1 87 ? 4.046 -7.672 -1.886 1.00 96.62 87 SER A N 1
ATOM 689 C CA . SER A 1 87 ? 3.418 -8.764 -1.128 1.00 96.62 87 SER A CA 1
ATOM 690 C C . SER A 1 87 ? 3.311 -8.439 0.363 1.00 96.62 87 SER A C 1
ATOM 692 O O . SER A 1 87 ? 2.229 -8.500 0.943 1.00 96.62 87 SER A O 1
ATOM 694 N N . SER A 1 88 ? 4.401 -7.978 0.983 1.00 97.69 88 SER A N 1
ATOM 695 C CA . SER A 1 88 ? 4.415 -7.621 2.413 1.00 97.69 88 SER A CA 1
ATOM 696 C C . SER A 1 88 ? 3.514 -6.426 2.762 1.00 97.69 88 SER A C 1
ATOM 698 O O . SER A 1 88 ? 2.881 -6.405 3.827 1.00 97.69 88 SER A O 1
ATOM 700 N N . MET A 1 89 ? 3.426 -5.420 1.881 1.00 98.31 89 MET A N 1
ATOM 701 C CA . MET A 1 89 ? 2.506 -4.294 2.072 1.00 98.31 89 MET A CA 1
ATOM 702 C C . MET A 1 89 ? 1.051 -4.746 1.920 1.00 98.31 89 MET A C 1
ATOM 704 O O . MET A 1 89 ? 0.204 -4.340 2.718 1.00 98.31 89 MET A O 1
ATOM 708 N N . PHE A 1 90 ? 0.769 -5.605 0.937 1.00 98.50 90 PHE A N 1
ATOM 709 C CA . PHE A 1 90 ? -0.562 -6.161 0.711 1.00 98.50 90 PHE A CA 1
ATOM 710 C C . PHE A 1 90 ? -1.023 -7.006 1.895 1.00 98.50 90 PHE A C 1
ATOM 712 O O . PHE A 1 90 ? -2.103 -6.751 2.423 1.00 98.50 90 PHE A O 1
ATOM 719 N N . GLU A 1 91 ? -0.179 -7.913 2.390 1.00 98.56 91 GLU A N 1
ATOM 720 C CA . GLU A 1 91 ? -0.463 -8.721 3.579 1.00 98.56 91 GLU A CA 1
ATOM 721 C C . GLU A 1 91 ? -0.804 -7.840 4.791 1.00 98.56 91 GLU A C 1
ATOM 723 O O . GLU A 1 91 ? -1.784 -8.060 5.506 1.00 98.56 91 GLU A O 1
ATOM 728 N N . SER A 1 92 ? -0.032 -6.771 4.991 1.00 98.44 92 SER A N 1
ATOM 729 C CA . SER A 1 92 ? -0.278 -5.817 6.071 1.00 98.44 92 SER A CA 1
ATOM 730 C C . SER A 1 92 ? -1.617 -5.078 5.903 1.00 98.44 92 SER A C 1
ATOM 732 O O . SER A 1 92 ? -2.296 -4.817 6.899 1.00 98.44 92 SER A O 1
ATOM 734 N N . ALA A 1 93 ? -2.015 -4.747 4.670 1.00 98.62 93 ALA A N 1
ATOM 735 C CA . ALA A 1 93 ? -3.295 -4.101 4.382 1.00 98.62 93 ALA A CA 1
ATOM 736 C C . ALA A 1 93 ? -4.474 -5.061 4.600 1.00 98.62 93 ALA A C 1
ATOM 738 O O . ALA A 1 93 ? -5.432 -4.702 5.287 1.00 98.62 93 ALA A O 1
ATOM 739 N N . VAL A 1 94 ? -4.402 -6.298 4.092 1.00 98.25 94 VAL A N 1
ATOM 740 C CA . VAL A 1 94 ? -5.489 -7.281 4.252 1.00 98.25 94 VAL A CA 1
ATOM 741 C C . VAL A 1 94 ? -5.675 -7.709 5.707 1.00 98.25 94 VAL A C 1
ATOM 743 O O . VAL A 1 94 ? -6.818 -7.858 6.139 1.00 98.25 94 VAL A O 1
ATOM 746 N N . LYS A 1 95 ? -4.596 -7.788 6.502 1.00 98.25 95 LYS A N 1
ATOM 747 C CA . LYS A 1 95 ? -4.669 -7.966 7.964 1.00 98.25 95 LYS A CA 1
ATOM 748 C C . LYS A 1 95 ? -5.502 -6.867 8.623 1.00 98.25 95 LYS A C 1
ATOM 750 O O . LYS A 1 95 ? -6.359 -7.157 9.457 1.00 98.25 95 LYS A O 1
ATOM 755 N N . LEU A 1 96 ? -5.275 -5.608 8.242 1.00 98.06 96 LEU A N 1
ATOM 756 C CA . LEU A 1 96 ? -5.991 -4.463 8.807 1.00 98.06 96 LEU A CA 1
ATOM 757 C C . LEU A 1 96 ? -7.461 -4.435 8.356 1.00 98.06 96 LEU A C 1
ATOM 759 O O . LEU A 1 96 ? -8.355 -4.234 9.178 1.00 98.06 96 LEU A O 1
ATOM 763 N N . ILE A 1 97 ? -7.725 -4.742 7.082 1.00 98.44 97 ILE A N 1
ATOM 764 C CA . ILE A 1 97 ? -9.082 -4.897 6.533 1.00 98.44 97 ILE A CA 1
ATOM 765 C C . ILE A 1 97 ? -9.844 -6.007 7.268 1.00 98.44 97 ILE A C 1
ATOM 767 O O . ILE A 1 97 ? -10.996 -5.813 7.657 1.00 98.44 97 ILE A O 1
ATOM 771 N N . GLN A 1 98 ? -9.219 -7.171 7.473 1.00 97.50 98 GLN A N 1
ATOM 772 C CA . GLN A 1 98 ? -9.835 -8.308 8.157 1.00 97.50 98 GLN A CA 1
ATOM 773 C C . GLN A 1 98 ? -10.132 -7.972 9.621 1.00 97.50 98 GLN A C 1
ATOM 775 O O . GLN A 1 98 ? -11.262 -8.177 10.069 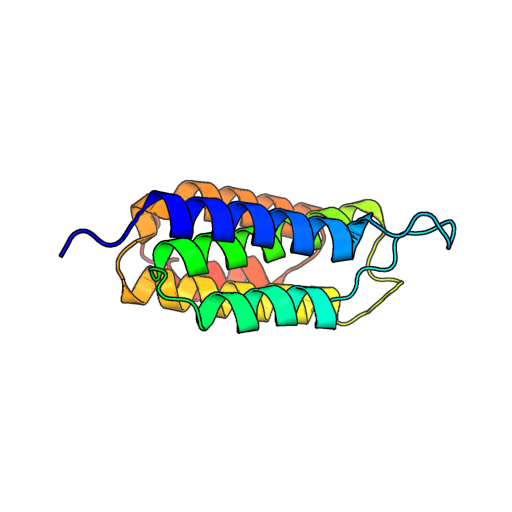1.00 97.50 98 GLN A O 1
ATOM 780 N N . LYS A 1 99 ? -9.149 -7.410 10.338 1.00 97.38 99 LYS A N 1
ATOM 781 C CA . LYS A 1 99 ? -9.272 -6.984 11.740 1.00 97.38 99 LYS A CA 1
ATOM 782 C C . LYS A 1 99 ? -10.454 -6.032 11.947 1.00 97.38 99 LYS A C 1
ATOM 784 O O . LYS A 1 99 ? -11.193 -6.194 12.913 1.00 97.38 99 LYS A O 1
ATOM 789 N N . ASN A 1 100 ? -10.643 -5.081 11.034 1.00 97.00 100 ASN A N 1
ATOM 790 C CA . ASN A 1 100 ? -11.699 -4.068 11.117 1.00 97.00 100 ASN A CA 1
ATOM 791 C C . ASN A 1 100 ? -12.998 -4.464 10.387 1.00 97.00 100 ASN A C 1
ATOM 793 O O . ASN A 1 100 ? -13.926 -3.667 10.312 1.00 97.00 100 ASN A O 1
ATOM 797 N N . GLN A 1 101 ? -13.092 -5.693 9.864 1.00 96.56 101 GLN A N 1
ATOM 798 C CA . GLN A 1 101 ? -14.266 -6.216 9.147 1.00 96.56 101 GLN A CA 1
ATOM 799 C C . GLN A 1 101 ? -14.668 -5.404 7.898 1.00 96.56 101 GLN A C 1
ATOM 801 O O . GLN A 1 101 ? -15.823 -5.414 7.478 1.00 96.56 101 GLN A O 1
ATOM 806 N N . LEU A 1 102 ? -13.698 -4.766 7.240 1.00 97.00 102 LEU A N 1
ATOM 807 C CA . LEU A 1 102 ? -13.919 -3.843 6.120 1.00 97.00 102 LEU A CA 1
ATOM 808 C C . LEU A 1 102 ? -13.927 -4.524 4.740 1.00 97.00 102 LEU A C 1
ATOM 810 O O . LEU A 1 102 ? -13.887 -3.841 3.721 1.00 97.00 102 LEU A O 1
ATOM 814 N N . TYR A 1 103 ? -13.966 -5.860 4.670 1.00 96.25 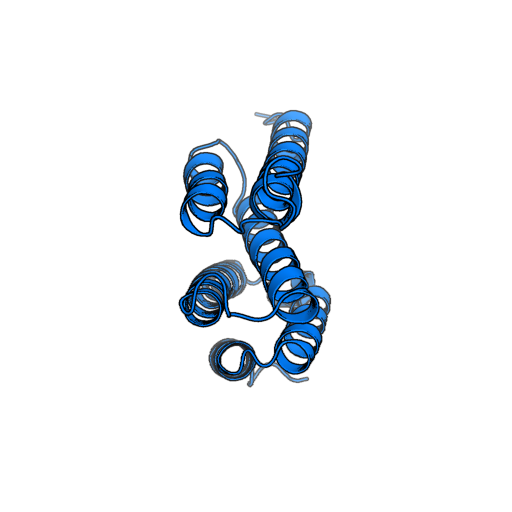103 TYR A N 1
ATOM 815 C CA . TYR A 1 103 ? -13.820 -6.600 3.406 1.00 96.25 103 TYR A CA 1
ATOM 816 C C . TYR A 1 103 ? -14.766 -6.102 2.304 1.00 96.25 103 TYR A C 1
ATOM 818 O O . TYR A 1 103 ? -14.301 -5.779 1.219 1.00 96.25 103 TYR A O 1
ATOM 826 N N . HIS A 1 104 ? -16.062 -5.963 2.596 1.00 95.75 104 HIS A N 1
ATOM 827 C CA . HIS A 1 104 ? -17.051 -5.520 1.606 1.00 95.75 104 HIS A CA 1
ATOM 828 C C . HIS A 1 104 ? -16.774 -4.103 1.077 1.00 95.75 104 HIS A C 1
ATOM 830 O O . HIS A 1 104 ? -17.040 -3.822 -0.087 1.00 95.75 104 HIS A O 1
ATOM 836 N N . SER A 1 105 ? -16.192 -3.223 1.900 1.00 97.44 105 SER A N 1
ATOM 837 C CA . SER A 1 105 ? -15.811 -1.866 1.487 1.00 97.44 105 SER A CA 1
ATOM 838 C C . SER A 1 105 ? -14.632 -1.868 0.510 1.00 97.44 105 SER A C 1
ATOM 840 O O . SER A 1 105 ? -14.555 -1.008 -0.364 1.00 97.44 105 SER A O 1
ATOM 842 N N . TYR A 1 106 ? -13.728 -2.846 0.630 1.00 97.88 106 TYR A N 1
ATOM 843 C CA . TYR A 1 106 ? -12.489 -2.920 -0.153 1.00 97.88 106 TYR A CA 1
ATOM 844 C C . TYR A 1 106 ? -12.485 -4.009 -1.227 1.00 97.88 106 TYR A C 1
ATOM 846 O O . TYR A 1 106 ? -11.546 -4.070 -2.018 1.00 97.88 106 TYR A O 1
ATOM 854 N N . GLU A 1 107 ? -13.512 -4.852 -1.307 1.00 96.62 107 GLU A N 1
ATOM 855 C CA . GLU A 1 107 ? -13.553 -6.023 -2.187 1.00 96.62 107 GLU A CA 1
ATOM 856 C C . GLU A 1 107 ? -13.225 -5.672 -3.644 1.00 96.62 107 GLU A C 1
ATOM 858 O O . GLU A 1 107 ? -12.373 -6.307 -4.268 1.00 96.62 107 GLU A O 1
ATOM 863 N N . ASN A 1 108 ? -13.852 -4.619 -4.173 1.00 97.19 108 ASN A N 1
ATOM 864 C CA . ASN A 1 108 ? -13.625 -4.167 -5.545 1.00 97.19 108 ASN A CA 1
ATOM 865 C C . ASN A 1 108 ? -12.191 -3.668 -5.764 1.00 97.19 108 ASN A C 1
ATOM 867 O O . ASN A 1 108 ? -11.596 -3.942 -6.808 1.00 97.19 108 ASN A O 1
ATOM 871 N N . VAL A 1 109 ? -11.621 -2.966 -4.780 1.00 97.94 109 VAL A N 1
ATOM 872 C CA . VAL A 1 109 ? -10.240 -2.467 -4.841 1.00 97.94 109 VAL A CA 1
ATOM 873 C C . VAL A 1 109 ? -9.260 -3.639 -4.813 1.00 97.94 109 VAL A C 1
ATOM 875 O O . VAL A 1 109 ? -8.380 -3.715 -5.667 1.00 97.94 109 VAL A O 1
ATOM 878 N N . LEU A 1 110 ? -9.455 -4.601 -3.909 1.00 97.94 110 LEU A N 1
ATOM 879 C CA . LEU A 1 110 ? -8.626 -5.805 -3.814 1.00 97.94 110 LEU A CA 1
ATOM 880 C C . LEU A 1 110 ? -8.688 -6.629 -5.109 1.00 97.94 110 LEU A C 1
ATOM 882 O O . LEU A 1 110 ? -7.649 -7.004 -5.645 1.00 97.94 110 LEU A O 1
ATOM 886 N N . LYS A 1 111 ? -9.884 -6.835 -5.679 1.00 96.06 111 LYS A N 1
ATOM 887 C CA . LYS A 1 111 ? -10.061 -7.525 -6.971 1.00 96.06 111 LYS A CA 1
ATOM 888 C C . LYS A 1 111 ? -9.367 -6.803 -8.129 1.00 96.06 111 LYS A C 1
ATOM 890 O O . LYS A 1 111 ? -8.821 -7.459 -9.015 1.00 96.06 111 LYS A O 1
ATOM 895 N N . LYS A 1 112 ? -9.361 -5.465 -8.138 1.00 97.50 112 LYS A N 1
ATOM 896 C CA . LYS A 1 112 ? -8.603 -4.677 -9.123 1.00 97.50 112 LYS A CA 1
ATOM 897 C C . LYS A 1 112 ? -7.096 -4.896 -8.959 1.00 97.50 112 LYS A C 1
ATOM 899 O O . LYS A 1 112 ? -6.411 -5.083 -9.962 1.00 97.50 112 LYS A O 1
ATOM 904 N N . LEU A 1 113 ? -6.592 -4.890 -7.724 1.00 97.69 113 LEU A N 1
ATOM 905 C CA . LEU A 1 113 ? -5.174 -5.124 -7.445 1.00 97.69 113 LEU A CA 1
ATOM 906 C C . LEU A 1 113 ? -4.733 -6.535 -7.832 1.00 97.69 113 LEU A C 1
ATOM 908 O O . LEU A 1 113 ? -3.674 -6.661 -8.430 1.00 97.69 113 LEU A O 1
ATOM 912 N N . LEU A 1 114 ? -5.557 -7.559 -7.592 1.00 96.81 114 LEU A N 1
ATOM 913 C CA . LEU A 1 114 ? -5.278 -8.935 -8.024 1.00 96.81 114 LEU A CA 1
ATOM 914 C C . LEU A 1 114 ? -5.049 -9.029 -9.535 1.00 96.81 114 LEU A C 1
ATOM 916 O O . LEU A 1 114 ? -4.022 -9.531 -9.978 1.00 96.81 114 LEU A O 1
ATOM 920 N N . ARG A 1 115 ? -5.958 -8.456 -10.334 1.00 96.19 115 ARG A N 1
ATOM 921 C CA . ARG A 1 115 ? -5.804 -8.416 -11.800 1.00 96.19 115 ARG A CA 1
ATOM 922 C C . ARG A 1 115 ? -4.541 -7.672 -12.222 1.00 96.19 115 ARG A C 1
ATOM 924 O O . ARG A 1 115 ? -3.870 -8.063 -13.166 1.00 96.19 115 ARG A O 1
ATOM 931 N N . LYS A 1 116 ? -4.221 -6.577 -11.531 1.00 97.06 116 LYS A N 1
ATOM 932 C CA . LYS A 1 116 ? -3.020 -5.798 -11.833 1.00 97.06 116 LYS A CA 1
ATOM 933 C C . LYS A 1 116 ? -1.739 -6.535 -11.432 1.00 97.06 116 LYS A C 1
ATOM 935 O O . LYS A 1 116 ? -0.728 -6.354 -12.100 1.00 97.06 116 LYS A O 1
ATOM 940 N N . ALA A 1 117 ? -1.772 -7.318 -10.356 1.00 95.31 117 ALA A N 1
ATOM 941 C CA . ALA A 1 117 ? -0.654 -8.133 -9.899 1.00 95.31 117 ALA A CA 1
ATOM 942 C C . ALA A 1 117 ? -0.321 -9.225 -10.920 1.00 95.31 117 ALA A C 1
ATOM 944 O O . ALA A 1 117 ? 0.841 -9.336 -11.302 1.00 95.31 117 ALA A O 1
ATOM 945 N N . ASP A 1 118 ? -1.343 -9.901 -11.451 1.00 92.88 118 ASP A N 1
ATOM 946 C CA . ASP A 1 118 ? -1.221 -10.853 -12.565 1.00 92.88 118 ASP A CA 1
ATOM 947 C C . ASP A 1 118 ? -0.597 -10.192 -13.809 1.00 92.88 118 ASP A C 1
ATOM 949 O O . ASP A 1 118 ? 0.462 -10.603 -14.279 1.00 92.88 118 ASP A O 1
ATOM 953 N N . ASP A 1 119 ? -1.140 -9.045 -14.243 1.00 92.38 119 ASP A N 1
ATOM 954 C CA . ASP A 1 119 ? -0.585 -8.241 -15.349 1.00 92.38 119 ASP A CA 1
ATOM 955 C C . ASP A 1 119 ? 0.871 -7.766 -15.119 1.00 92.38 119 ASP A C 1
ATOM 957 O O . ASP A 1 119 ? 1.537 -7.314 -16.057 1.00 92.38 119 ASP A O 1
ATOM 961 N N . SER A 1 120 ? 1.341 -7.783 -13.868 1.00 90.38 120 SER A N 1
ATOM 962 C CA . SER A 1 120 ? 2.679 -7.337 -13.454 1.00 90.38 120 SER A CA 1
ATOM 963 C C . SER A 1 120 ? 3.594 -8.496 -13.048 1.00 90.38 120 SER A C 1
ATOM 965 O O . SER A 1 120 ? 4.721 -8.232 -12.628 1.00 90.38 120 SER A O 1
ATOM 967 N N . TYR A 1 121 ? 3.134 -9.747 -13.175 1.00 88.69 121 TYR A N 1
ATOM 968 C CA . TYR A 1 121 ? 3.846 -10.967 -12.776 1.00 88.69 121 TYR A CA 1
ATOM 969 C C . TYR A 1 121 ? 4.267 -10.985 -11.293 1.00 88.69 121 TYR A C 1
ATOM 971 O O . TYR A 1 121 ? 5.359 -11.439 -10.951 1.00 88.69 121 TYR A O 1
ATOM 979 N N . VAL A 1 122 ? 3.421 -10.452 -10.402 1.00 90.56 122 VAL A N 1
ATOM 980 C CA . VAL A 1 122 ? 3.617 -10.509 -8.942 1.00 90.56 122 VAL A CA 1
ATOM 981 C C . VAL A 1 122 ? 2.671 -11.558 -8.356 1.00 90.56 122 VAL A C 1
ATOM 983 O O . VAL A 1 122 ? 1.488 -11.291 -8.161 1.00 90.56 122 VAL A O 1
ATOM 986 N N . GLU A 1 123 ? 3.197 -12.752 -8.086 1.00 88.31 123 GLU A N 1
ATOM 987 C CA . GLU A 1 123 ? 2.394 -13.963 -7.848 1.00 88.31 123 GLU A CA 1
ATOM 988 C C . GLU A 1 123 ? 1.805 -14.066 -6.425 1.00 88.31 123 GLU A C 1
ATOM 990 O O . GLU A 1 123 ? 0.665 -14.499 -6.260 1.00 88.31 123 GLU A O 1
ATOM 995 N N . ASP A 1 124 ? 2.517 -13.618 -5.382 1.00 93.19 124 AS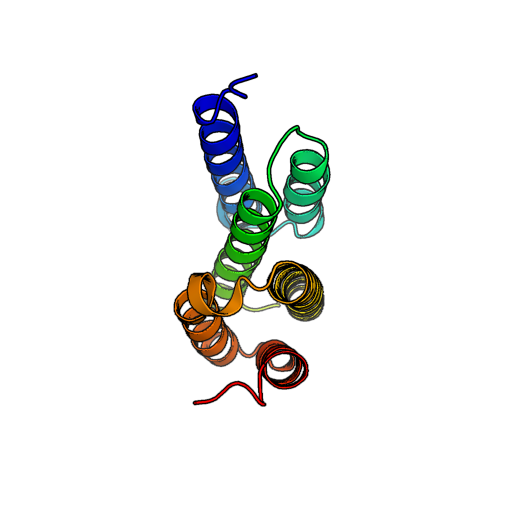P A N 1
ATOM 996 C CA . ASP A 1 124 ? 2.096 -13.888 -3.991 1.00 93.19 124 ASP A CA 1
ATOM 997 C C . ASP A 1 124 ? 0.795 -13.180 -3.573 1.00 93.19 124 ASP A C 1
ATOM 999 O O . ASP A 1 124 ? 0.159 -13.567 -2.590 1.00 93.19 124 ASP A O 1
ATOM 1003 N N . ILE A 1 125 ? 0.395 -12.119 -4.283 1.00 94.94 125 ILE A N 1
ATOM 1004 C CA . ILE A 1 125 ? -0.770 -11.297 -3.920 1.00 94.94 125 ILE A CA 1
ATOM 1005 C C . ILE A 1 125 ? -2.056 -12.135 -3.934 1.00 94.94 125 ILE A C 1
ATOM 1007 O O . ILE A 1 125 ? -2.907 -11.958 -3.059 1.00 94.94 125 ILE A O 1
ATOM 1011 N N . GLU A 1 126 ? -2.201 -13.058 -4.890 1.00 93.50 126 GLU A N 1
ATOM 1012 C CA . GLU A 1 126 ? -3.373 -13.939 -4.966 1.00 93.50 126 GLU A CA 1
ATOM 1013 C C . GLU A 1 126 ? -3.410 -14.932 -3.805 1.00 93.50 126 GLU A C 1
ATOM 1015 O O . GLU A 1 126 ? -4.442 -15.060 -3.145 1.00 93.50 126 GLU A O 1
ATOM 1020 N N . PHE A 1 127 ? -2.271 -15.553 -3.490 1.00 94.69 127 PHE A N 1
ATOM 1021 C CA . PHE A 1 127 ? -2.161 -16.471 -2.358 1.00 94.69 127 PHE A CA 1
ATOM 1022 C C . PHE A 1 127 ? -2.524 -15.782 -1.037 1.00 94.69 127 PHE A C 1
ATOM 1024 O O . PHE A 1 127 ? -3.348 -16.292 -0.276 1.00 94.69 127 PHE A O 1
ATOM 1031 N N . ILE A 1 128 ? -1.978 -14.584 -0.797 1.00 97.12 128 ILE A N 1
ATOM 1032 C CA . ILE A 1 128 ? -2.302 -13.786 0.391 1.00 97.12 128 ILE A CA 1
ATOM 1033 C C . ILE A 1 128 ? -3.795 -13.430 0.408 1.00 97.12 128 ILE A C 1
ATOM 1035 O O . ILE A 1 128 ? -4.438 -13.492 1.451 1.00 97.12 128 ILE A O 1
ATOM 1039 N N . TYR A 1 129 ? -4.393 -13.052 -0.721 1.00 96.44 129 TYR A N 1
ATOM 1040 C CA . TYR A 1 129 ? -5.823 -12.742 -0.744 1.00 96.44 129 TYR A CA 1
ATOM 1041 C C . TYR A 1 129 ? -6.678 -13.955 -0.354 1.00 96.44 129 TYR A C 1
ATOM 1043 O O . TYR A 1 129 ? -7.587 -13.830 0.474 1.00 96.44 129 TYR A O 1
ATOM 1051 N N . ASP A 1 130 ? -6.376 -15.121 -0.920 1.00 94.44 130 ASP A N 1
ATOM 1052 C CA . ASP A 1 130 ? -7.122 -16.351 -0.668 1.00 94.44 130 ASP A CA 1
ATOM 1053 C C . ASP A 1 130 ? -6.935 -16.858 0.773 1.00 94.44 130 ASP A C 1
ATOM 1055 O O . ASP A 1 130 ? -7.903 -17.323 1.379 1.00 94.44 130 ASP A O 1
ATOM 1059 N N . GLU A 1 131 ? -5.756 -16.684 1.378 1.00 95.50 131 GLU A N 1
ATOM 1060 C CA . GLU A 1 131 ? -5.516 -17.006 2.794 1.00 95.50 131 GLU A CA 1
ATOM 1061 C C . GLU A 1 131 ? -6.454 -16.222 3.733 1.00 95.50 131 GLU A C 1
ATOM 1063 O O . GLU A 1 131 ? -7.022 -16.782 4.674 1.00 95.50 131 GLU A O 1
ATOM 1068 N N . TYR A 1 132 ? -6.668 -14.930 3.467 1.00 94.94 132 TYR A N 1
ATOM 1069 C CA . TYR A 1 132 ? -7.459 -14.059 4.347 1.00 94.94 132 TYR A CA 1
ATOM 1070 C C . TYR A 1 132 ? -8.954 -14.058 4.015 1.00 94.94 132 TYR A C 1
ATOM 1072 O O . TYR A 1 132 ? -9.791 -13.869 4.911 1.00 94.94 132 TYR A O 1
ATOM 1080 N N . PHE A 1 133 ? -9.301 -14.228 2.737 1.00 94.44 133 PHE A N 1
ATOM 1081 C CA . PHE A 1 133 ? -10.651 -13.998 2.220 1.00 94.44 133 PHE A CA 1
ATOM 1082 C C . PHE A 1 133 ? -11.175 -15.090 1.278 1.00 94.44 133 PHE A C 1
ATOM 1084 O O . PHE A 1 133 ? -12.320 -14.984 0.840 1.00 94.44 133 PHE A O 1
ATOM 1091 N N . GLY A 1 134 ? -10.427 -16.161 1.000 1.00 83.06 134 GLY A N 1
ATOM 1092 C CA . GLY A 1 134 ? -10.836 -17.221 0.066 1.00 83.06 134 GLY A CA 1
ATOM 1093 C C . GLY A 1 134 ? -12.146 -17.918 0.455 1.00 83.06 134 GLY A C 1
ATOM 1094 O O . GLY A 1 134 ? -12.952 -18.258 -0.408 1.00 83.06 134 GLY A O 1
ATOM 1095 N N . GLY A 1 135 ? -12.433 -18.030 1.757 1.00 76.38 135 GLY A N 1
ATOM 1096 C CA . GLY A 1 135 ? -13.715 -18.531 2.277 1.00 76.38 135 GLY A CA 1
ATOM 1097 C C . GLY A 1 135 ? -14.884 -17.536 2.208 1.00 76.38 135 GLY A C 1
ATOM 1098 O O . GLY A 1 135 ? -15.996 -17.880 2.600 1.00 76.38 135 GLY A O 1
ATOM 1099 N N . LYS A 1 136 ? -14.645 -16.300 1.750 1.00 62.97 136 LYS A N 1
ATOM 1100 C CA . LYS A 1 136 ? -15.649 -15.234 1.590 1.00 62.97 136 LYS A CA 1
ATOM 1101 C C . LYS A 1 136 ? -16.039 -14.982 0.130 1.00 62.97 136 LYS A C 1
ATOM 1103 O O . LYS A 1 136 ? -16.783 -14.040 -0.125 1.00 62.97 136 LYS A O 1
ATOM 1108 N N . ARG A 1 137 ? -15.573 -15.815 -0.814 1.00 47.34 137 ARG A N 1
ATOM 1109 C CA . ARG A 1 137 ? -16.142 -15.901 -2.169 1.00 47.34 137 ARG A CA 1
ATOM 1110 C C . ARG A 1 137 ? -17.595 -16.395 -2.046 1.00 47.34 137 ARG A C 1
ATOM 1112 O O . ARG A 1 137 ? -17.828 -17.600 -2.027 1.00 47.34 137 ARG A O 1
ATOM 1119 N N . LEU A 1 138 ? -18.535 -15.463 -1.873 1.00 37.25 138 LEU A N 1
ATOM 1120 C CA . LEU A 1 138 ? -19.980 -15.683 -1.997 1.00 37.25 138 LEU A CA 1
ATOM 1121 C C . LEU A 1 138 ? -20.409 -15.476 -3.451 1.00 37.25 138 LEU A C 1
ATOM 1123 O O . LEU A 1 138 ? -19.979 -14.462 -4.047 1.00 37.25 138 LEU A O 1
#

Secondary structure (DSSP, 8-state):
----HHHHHHHHHHHHHHHHHHHH--GGGSS----HHHHHHHHHHHTTSS--HHHHHHHHHHHHHHHHHHHHHH-STT-TTHHHHHHHHHHHHHHHHHHTT-HHHHHHHHHHHHHHHHTTT--HHHHHHHHHHGGG--

Foldseek 3Di:
DDDDPVVLVVLLVVLLVQLLCLQAVDPPPVDRQNDLPRNVVSLVVSVVDPYDLVSSLVSLLSNLVNLLVSCLVPNCVNDVCSLVSNLVSLLVSLVSCLVVVVCVVCVVSLVVSVVSCVSNVNPCSVVSCCVRCVVVPD